Protein AF-A0A090TAX9-F1 (afdb_monomer_lite)

Foldseek 3Di:
DDDDQADPDPPHGDDCDDCNVPPNDDDPDDPVRVVVVVVVDDPDDPVRD

Secondary structure (DSSP, 8-state):
-----EEEETTEE----THHHHS----SS-HHHHHHHHHTS-SS-TT--

Sequence (49 aa):
MFYPPLLRSATVRKFMVGYEMLAESQRDLTAEQAADRLRALSDVHYKEQ

Structure (mmCIF, N/CA/C/O backbone):
data_AF-A0A090TAX9-F1
#
_entry.id   AF-A0A090TAX9-F1
#
loop_
_atom_site.group_PDB
_atom_site.id
_atom_site.type_symbol
_atom_site.label_atom_id
_atom_site.label_alt_id
_atom_site.label_comp_id
_atom_site.label_asym_id
_atom_site.label_entity_id
_atom_site.label_seq_id
_atom_site.pdbx_PDB_ins_code
_atom_site.Cartn_x
_atom_site.Cartn_y
_atom_site.Cartn_z
_atom_site.occupancy
_atom_site.B_iso_or_equiv
_atom_site.auth_seq_id
_atom_site.auth_comp_id
_atom_site.auth_asym_id
_atom_site.auth_atom_id
_atom_site.pdbx_PDB_model_num
ATOM 1 N N . MET A 1 1 ? 8.221 12.871 8.765 1.00 66.75 1 MET A N 1
ATOM 2 C CA . MET A 1 1 ? 7.443 12.619 7.532 1.00 66.75 1 MET A CA 1
ATOM 3 C C . MET A 1 1 ? 7.246 11.115 7.407 1.00 66.75 1 MET A C 1
ATOM 5 O O . MET A 1 1 ? 8.236 10.404 7.513 1.00 66.75 1 MET A O 1
ATOM 9 N N . PHE A 1 2 ? 6.008 10.628 7.296 1.00 88.38 2 PHE A N 1
ATOM 10 C CA . PHE A 1 2 ? 5.693 9.192 7.245 1.00 88.38 2 PHE A CA 1
ATOM 11 C C . PHE A 1 2 ? 5.169 8.818 5.855 1.00 88.38 2 PHE A C 1
ATOM 13 O O . PHE A 1 2 ? 4.275 9.487 5.346 1.00 88.38 2 PHE A O 1
ATOM 20 N N . TYR A 1 3 ? 5.723 7.757 5.262 1.00 90.25 3 TYR A N 1
ATOM 21 C CA . TYR A 1 3 ? 5.337 7.246 3.945 1.00 90.25 3 TYR A CA 1
ATOM 22 C C . TYR A 1 3 ? 4.922 5.774 4.072 1.00 90.25 3 TYR A C 1
ATOM 24 O O . TYR A 1 3 ? 5.794 4.898 4.109 1.00 90.25 3 TYR A O 1
ATOM 32 N N . PRO A 1 4 ? 3.614 5.482 4.207 1.00 94.75 4 PRO A N 1
ATOM 33 C CA . PRO A 1 4 ? 3.145 4.124 4.446 1.00 94.75 4 PRO A CA 1
ATOM 34 C C . PRO A 1 4 ? 3.413 3.236 3.222 1.00 94.75 4 PRO A C 1
ATOM 36 O O . PRO A 1 4 ? 3.049 3.611 2.108 1.00 94.75 4 PRO A O 1
ATOM 39 N N . PRO A 1 5 ? 4.017 2.046 3.397 1.00 94.75 5 PRO A N 1
ATOM 40 C CA . PRO A 1 5 ? 4.367 1.192 2.268 1.00 94.75 5 PRO A CA 1
ATOM 41 C C . PRO A 1 5 ? 3.252 0.218 1.858 1.00 94.75 5 PRO A C 1
ATOM 43 O O . PRO A 1 5 ? 3.379 -0.414 0.815 1.00 94.75 5 PRO A O 1
ATOM 46 N N . LEU A 1 6 ? 2.196 0.022 2.656 1.00 96.88 6 LEU A N 1
ATOM 47 C CA . LEU A 1 6 ? 1.138 -0.957 2.357 1.00 96.88 6 LEU A CA 1
ATOM 48 C C . LEU A 1 6 ? 0.289 -0.511 1.159 1.00 96.88 6 LEU A C 1
ATOM 50 O O . LEU A 1 6 ? -0.070 0.658 1.060 1.00 96.88 6 LEU A O 1
ATOM 54 N N . LEU A 1 7 ? -0.037 -1.447 0.260 1.00 95.12 7 LEU A N 1
ATOM 55 C CA . LEU A 1 7 ? -0.706 -1.128 -1.008 1.00 95.12 7 LEU A CA 1
ATOM 56 C C . LEU A 1 7 ? -2.004 -1.910 -1.228 1.00 95.12 7 LEU A C 1
A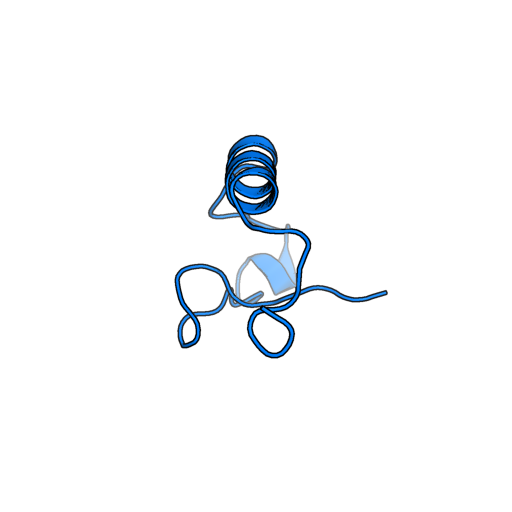TOM 58 O O . LEU A 1 7 ? -3.016 -1.321 -1.604 1.00 95.12 7 LEU A O 1
ATOM 62 N N . ARG A 1 8 ? -1.985 -3.236 -1.034 1.00 93.31 8 ARG A N 1
ATOM 63 C CA . ARG A 1 8 ? -3.139 -4.101 -1.360 1.00 93.31 8 ARG A CA 1
ATOM 64 C C . ARG A 1 8 ? -3.783 -4.757 -0.144 1.00 93.31 8 ARG A C 1
ATOM 66 O O . ARG A 1 8 ? -4.975 -5.035 -0.176 1.00 93.31 8 ARG A O 1
ATOM 73 N N . SER A 1 9 ? -3.014 -5.012 0.910 1.00 95.44 9 SER A N 1
ATOM 74 C CA . SER A 1 9 ? -3.493 -5.610 2.159 1.00 95.44 9 SER A CA 1
ATOM 75 C C . SER A 1 9 ? -2.495 -5.342 3.291 1.00 95.44 9 SER A C 1
ATOM 77 O O . SER A 1 9 ? -1.426 -4.774 3.057 1.00 95.44 9 SER A O 1
ATOM 79 N N . ALA A 1 10 ? -2.801 -5.815 4.503 1.00 95.88 10 ALA A N 1
ATOM 80 C CA . ALA A 1 10 ? -1.887 -5.768 5.64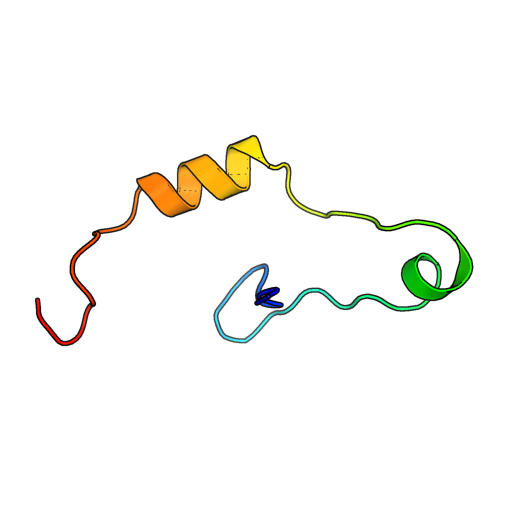7 1.00 95.88 10 ALA A CA 1
ATOM 81 C C . ALA A 1 10 ? -0.551 -6.507 5.413 1.00 95.88 10 ALA A C 1
ATOM 83 O O . ALA A 1 10 ? 0.419 -6.258 6.121 1.00 95.88 10 ALA A O 1
ATOM 84 N N . THR A 1 11 ? -0.488 -7.400 4.419 1.00 96.50 11 THR A N 1
ATOM 85 C CA . THR A 1 11 ? 0.696 -8.215 4.105 1.00 96.50 11 THR A CA 1
ATOM 86 C C . THR A 1 11 ? 1.352 -7.860 2.769 1.00 96.50 11 THR A C 1
ATOM 88 O O . THR A 1 11 ? 2.432 -8.365 2.474 1.00 96.50 11 THR A O 1
ATOM 91 N N . VAL A 1 12 ? 0.745 -6.983 1.957 1.00 95.56 12 VAL A N 1
ATOM 92 C CA . VAL A 1 12 ? 1.221 -6.664 0.601 1.00 95.56 12 VAL A CA 1
ATOM 93 C C . VAL A 1 12 ? 1.548 -5.176 0.471 1.00 95.56 12 VAL A C 1
ATOM 95 O O . VAL A 1 12 ? 0.662 -4.316 0.511 1.00 95.56 12 VAL A O 1
ATOM 98 N N . ARG A 1 13 ? 2.837 -4.885 0.257 1.00 95.75 13 ARG A N 1
ATOM 99 C CA . ARG A 1 13 ? 3.413 -3.533 0.183 1.00 95.75 13 ARG A CA 1
ATOM 100 C C . ARG A 1 13 ? 3.864 -3.134 -1.225 1.00 95.75 13 ARG A C 1
ATOM 102 O O . ARG A 1 13 ? 4.167 -3.994 -2.046 1.00 95.75 13 ARG A O 1
ATOM 109 N N . LYS A 1 14 ? 3.974 -1.827 -1.466 1.00 94.88 14 LYS A N 1
ATOM 110 C CA . LYS A 1 14 ? 4.735 -1.241 -2.572 1.00 94.88 14 LYS A CA 1
ATOM 111 C C . LYS A 1 14 ? 6.231 -1.440 -2.315 1.00 94.88 14 LYS A C 1
ATOM 113 O O . LYS A 1 14 ? 6.721 -1.223 -1.199 1.00 94.88 14 LYS A O 1
ATOM 118 N N . PHE A 1 15 ? 6.944 -1.832 -3.363 1.00 94.25 15 PHE A N 1
ATOM 119 C CA . PHE A 1 15 ? 8.400 -1.859 -3.408 1.00 94.25 15 PHE A CA 1
ATOM 120 C C . PHE A 1 15 ? 8.858 -0.727 -4.324 1.00 94.25 15 PHE A C 1
ATOM 122 O O . PHE A 1 15 ? 8.375 -0.626 -5.444 1.00 94.25 15 PHE A O 1
ATOM 129 N N . MET A 1 16 ? 9.743 0.132 -3.824 1.00 91.50 16 MET A N 1
ATOM 130 C CA . MET A 1 16 ? 10.384 1.195 -4.601 1.00 91.50 16 MET A CA 1
ATOM 131 C C . MET A 1 16 ? 11.770 0.690 -4.989 1.00 91.50 16 MET A C 1
ATOM 133 O O . MET A 1 16 ? 12.723 0.864 -4.232 1.00 91.50 16 MET A O 1
ATOM 137 N N . VAL A 1 17 ? 11.852 -0.052 -6.090 1.00 94.00 17 VAL A N 1
ATOM 138 C CA . VAL A 1 17 ? 13.062 -0.778 -6.504 1.00 94.00 17 VAL A CA 1
ATOM 139 C C . VAL A 1 17 ? 13.244 -0.699 -8.022 1.00 94.00 17 VAL A C 1
ATOM 141 O O . VAL A 1 17 ? 12.386 -0.189 -8.728 1.00 94.00 17 VAL A O 1
ATOM 144 N N . GLY A 1 18 ? 14.359 -1.198 -8.559 1.00 95.69 18 GLY A N 1
ATOM 145 C CA . GLY A 1 18 ? 14.545 -1.291 -10.013 1.00 95.69 18 GLY A CA 1
ATOM 146 C C . GLY A 1 18 ? 14.475 0.077 -10.701 1.00 95.69 18 GLY A C 1
ATOM 147 O O . GLY A 1 18 ? 15.274 0.959 -10.388 1.00 95.69 18 GLY A 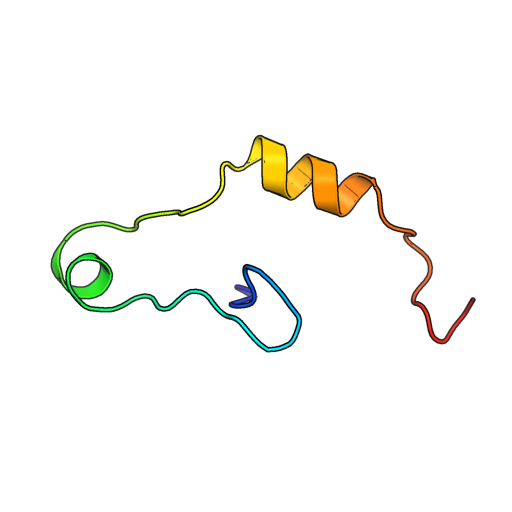O 1
ATOM 148 N N . TYR A 1 19 ? 13.520 0.260 -11.620 1.00 95.06 19 TYR A N 1
ATOM 149 C CA . TYR A 1 19 ? 13.337 1.526 -12.343 1.00 95.06 19 TYR A CA 1
ATOM 150 C C . TYR A 1 19 ? 13.112 2.705 -11.389 1.00 95.06 19 TYR A C 1
ATOM 152 O O . TYR A 1 19 ? 13.695 3.769 -11.580 1.00 95.06 19 TYR A O 1
ATOM 160 N N . GLU A 1 20 ? 12.357 2.501 -10.309 1.00 94.06 20 GLU A N 1
ATOM 161 C CA . GLU A 1 20 ? 12.046 3.565 -9.348 1.00 94.06 20 GLU A CA 1
ATOM 162 C C . GLU A 1 20 ? 13.262 4.004 -8.519 1.00 94.06 20 GLU A C 1
ATOM 164 O O . GLU A 1 20 ? 13.222 5.063 -7.897 1.00 94.06 20 GLU A O 1
ATOM 169 N N . MET A 1 21 ? 14.349 3.222 -8.516 1.00 92.62 21 MET A N 1
ATOM 170 C CA . MET A 1 21 ? 15.620 3.612 -7.891 1.00 92.62 21 MET A CA 1
ATOM 171 C C . MET A 1 21 ? 16.546 4.384 -8.830 1.00 92.62 21 MET A C 1
ATOM 173 O O . MET A 1 21 ? 17.443 5.071 -8.349 1.00 92.62 21 MET A O 1
ATOM 177 N N . LEU A 1 22 ? 16.377 4.236 -10.147 1.00 95.50 22 LEU A N 1
ATOM 178 C CA . LEU A 1 22 ? 17.328 4.739 -11.144 1.00 95.50 22 LEU A CA 1
ATOM 179 C C . LEU A 1 22 ? 16.748 5.824 -12.057 1.00 95.50 22 LEU A C 1
ATOM 181 O O . LEU A 1 22 ? 17.513 6.498 -12.740 1.00 95.50 22 LEU A O 1
ATOM 185 N N . ALA A 1 23 ? 15.426 5.988 -12.083 1.00 96.44 23 ALA A N 1
ATOM 186 C CA . ALA A 1 23 ? 14.752 6.906 -12.988 1.00 96.44 23 ALA A CA 1
ATOM 187 C C . ALA A 1 23 ? 13.658 7.720 -12.285 1.00 96.44 23 ALA A C 1
ATOM 189 O O . ALA A 1 23 ? 13.923 8.830 -11.830 1.00 96.44 23 ALA A O 1
ATOM 190 N N . GLU A 1 24 ? 12.432 7.199 -12.193 1.00 95.88 24 GLU A N 1
ATOM 191 C CA . GLU A 1 24 ? 11.276 7.970 -11.723 1.00 95.88 24 GLU A CA 1
ATOM 192 C C . GLU A 1 24 ? 10.353 7.145 -10.822 1.00 95.88 24 GLU A C 1
ATOM 194 O O . GLU A 1 24 ? 10.209 5.932 -10.981 1.00 95.88 24 GLU A O 1
ATOM 199 N N . SER A 1 25 ? 9.689 7.820 -9.882 1.00 93.69 25 SER A N 1
ATOM 200 C CA . SER A 1 25 ? 8.669 7.211 -9.034 1.00 93.69 25 SER A CA 1
ATOM 201 C C . SER A 1 25 ? 7.454 6.750 -9.840 1.00 93.69 25 SER A C 1
ATOM 203 O O . SER A 1 25 ? 6.856 7.533 -10.576 1.00 93.69 25 SER A O 1
ATOM 205 N N . GLN A 1 26 ? 7.009 5.518 -9.606 1.00 94.25 26 GLN A N 1
ATOM 206 C CA . GLN A 1 26 ? 5.833 4.942 -10.249 1.00 94.25 26 GLN A CA 1
ATOM 207 C C . GLN A 1 26 ? 4.783 4.530 -9.209 1.00 94.25 26 GLN A C 1
ATOM 209 O O . GLN A 1 26 ? 5.106 4.069 -8.110 1.00 94.25 26 GLN A O 1
ATOM 214 N N . ARG A 1 27 ? 3.498 4.668 -9.555 1.00 94.94 27 ARG A N 1
ATOM 215 C CA . ARG A 1 27 ? 2.363 4.362 -8.673 1.00 94.94 27 ARG A CA 1
ATOM 216 C C . ARG A 1 27 ? 1.386 3.399 -9.338 1.00 94.94 27 ARG A C 1
ATOM 218 O O . ARG A 1 27 ? 1.024 3.584 -10.492 1.00 94.94 27 ARG A O 1
ATOM 225 N N . ASP A 1 28 ? 0.914 2.430 -8.563 1.00 93.50 28 ASP A N 1
ATOM 226 C CA . ASP A 1 28 ? -0.101 1.453 -8.974 1.00 93.50 28 ASP A CA 1
ATOM 227 C C . ASP A 1 28 ? -1.546 1.934 -8.716 1.00 93.50 28 ASP A C 1
ATOM 229 O O . ASP A 1 28 ? -2.504 1.284 -9.129 1.00 93.50 28 ASP A O 1
ATOM 233 N N . LEU A 1 29 ? -1.712 3.045 -7.985 1.00 95.69 29 LEU A N 1
ATOM 234 C CA . LEU A 1 29 ? -2.997 3.603 -7.555 1.00 95.69 29 LEU A CA 1
ATOM 235 C C . LEU A 1 29 ? -2.991 5.131 -7.719 1.00 95.69 29 LEU A C 1
ATOM 237 O O . LEU A 1 29 ? -1.997 5.792 -7.395 1.00 95.69 29 LEU A O 1
ATOM 241 N N . THR A 1 30 ? -4.104 5.693 -8.193 1.00 97.56 30 THR A N 1
ATOM 242 C CA . THR A 1 30 ? -4.274 7.153 -8.305 1.00 97.56 30 THR A CA 1
ATOM 243 C C . THR A 1 30 ? -4.464 7.800 -6.930 1.00 97.56 30 THR A C 1
ATOM 245 O O . THR A 1 30 ? -4.792 7.128 -5.948 1.00 97.56 30 THR A O 1
ATOM 248 N N . ALA A 1 31 ? -4.234 9.112 -6.832 1.00 97.12 31 ALA A N 1
ATOM 249 C CA . ALA A 1 31 ? -4.378 9.810 -5.552 1.00 97.12 31 ALA A CA 1
ATOM 250 C C . ALA A 1 31 ? -5.854 9.888 -5.129 1.00 97.12 31 ALA A C 1
ATOM 252 O O . ALA A 1 31 ? -6.177 9.749 -3.952 1.00 97.12 31 ALA A O 1
ATOM 253 N N . GLU A 1 32 ? -6.741 10.031 -6.107 1.00 98.19 32 GLU A N 1
ATOM 254 C CA . GLU A 1 32 ? -8.189 10.112 -5.968 1.00 98.19 32 GLU A CA 1
ATOM 255 C C . GLU A 1 32 ? -8.730 8.807 -5.381 1.00 98.19 32 GLU A C 1
ATOM 257 O O . GLU A 1 32 ? -9.380 8.824 -4.338 1.00 98.19 32 GLU A O 1
ATOM 262 N N . GLN A 1 33 ? -8.341 7.663 -5.957 1.00 98.12 33 GLN A N 1
ATOM 263 C CA . GLN A 1 33 ? -8.734 6.350 -5.441 1.00 98.12 33 GLN A CA 1
ATOM 264 C C . GLN A 1 33 ? -8.194 6.087 -4.028 1.00 98.12 33 GLN A C 1
ATOM 266 O O . GLN A 1 33 ? -8.878 5.466 -3.215 1.00 98.12 33 GLN A O 1
ATOM 271 N N . ALA A 1 34 ? -6.965 6.520 -3.722 1.00 97.56 34 ALA A N 1
ATOM 272 C CA . ALA A 1 34 ? -6.410 6.391 -2.376 1.00 97.56 34 ALA A CA 1
ATOM 273 C C . ALA A 1 34 ? -7.213 7.220 -1.362 1.00 97.56 34 AL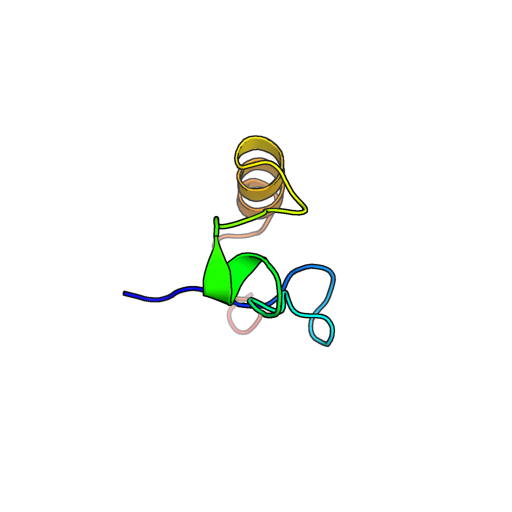A A C 1
ATOM 275 O O . ALA A 1 34 ? -7.568 6.722 -0.294 1.00 97.56 34 ALA A O 1
ATOM 276 N N . ALA A 1 35 ? -7.540 8.462 -1.717 1.00 97.94 35 ALA A N 1
ATOM 277 C CA . ALA A 1 35 ? -8.289 9.369 -0.863 1.00 97.94 35 ALA A CA 1
ATOM 278 C C . ALA A 1 35 ? -9.739 8.903 -0.648 1.00 97.94 35 ALA A C 1
ATOM 280 O O . ALA A 1 35 ? -10.230 8.963 0.478 1.00 97.94 35 ALA A O 1
ATOM 281 N N . ASP A 1 36 ? -10.401 8.387 -1.687 1.00 98.44 36 ASP A N 1
ATOM 282 C CA . ASP A 1 36 ? -11.745 7.809 -1.580 1.00 98.44 36 ASP A CA 1
ATOM 283 C C . ASP A 1 36 ? -11.778 6.633 -0.599 1.00 98.44 36 ASP A C 1
ATOM 285 O O . ASP A 1 36 ? -12.655 6.568 0.260 1.00 98.44 36 ASP A O 1
ATOM 289 N N . ARG A 1 37 ? -10.783 5.735 -0.666 1.00 96.75 37 ARG A N 1
ATOM 290 C CA . ARG A 1 37 ? -10.670 4.605 0.271 1.00 96.75 37 ARG A CA 1
ATOM 291 C C . ARG A 1 37 ? -10.467 5.059 1.711 1.00 96.75 37 ARG A C 1
ATOM 293 O O . ARG A 1 37 ? -11.054 4.459 2.602 1.00 96.75 37 ARG A O 1
ATOM 300 N N . LEU A 1 38 ? -9.649 6.087 1.942 1.00 97.25 38 LEU A N 1
ATOM 301 C CA . LEU A 1 38 ? -9.403 6.613 3.288 1.00 97.25 38 LEU A CA 1
ATOM 302 C C . LEU A 1 38 ? -10.653 7.270 3.879 1.00 97.25 38 LEU A C 1
ATOM 304 O O . LEU A 1 38 ? -10.984 7.003 5.0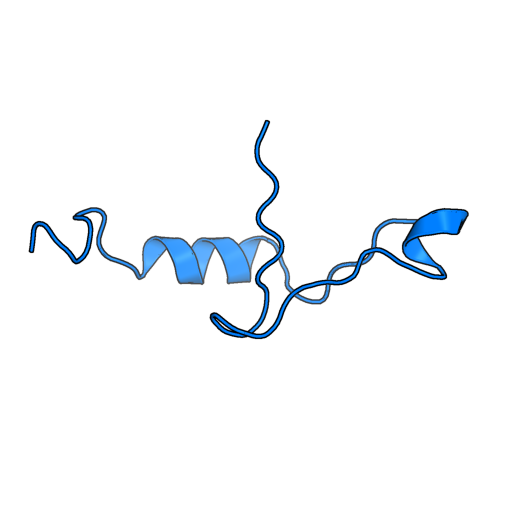27 1.00 97.25 38 LEU A O 1
ATOM 308 N N . ARG A 1 39 ? -11.379 8.067 3.086 1.00 98.00 39 ARG A N 1
ATOM 309 C CA . ARG A 1 39 ? -12.625 8.724 3.521 1.00 98.00 39 ARG A CA 1
ATOM 310 C C . ARG A 1 39 ? -13.763 7.753 3.830 1.00 98.00 39 ARG A C 1
ATOM 312 O O . ARG A 1 39 ? -14.676 8.115 4.559 1.00 98.00 39 ARG A O 1
ATOM 319 N N . ALA A 1 40 ? -13.740 6.553 3.256 1.00 97.88 40 ALA A N 1
ATOM 320 C CA . ALA A 1 40 ? -14.748 5.530 3.517 1.00 97.88 40 ALA A CA 1
ATOM 321 C C . ALA A 1 40 ? -14.572 4.827 4.880 1.00 97.88 40 ALA A C 1
ATOM 323 O O . ALA A 1 40 ? -15.437 4.042 5.270 1.00 97.88 40 ALA A O 1
ATOM 324 N N . LEU A 1 41 ? -13.458 5.057 5.586 1.00 97.06 41 LEU A N 1
ATOM 325 C CA . LEU A 1 41 ? -13.166 4.455 6.888 1.00 97.06 41 LEU A CA 1
ATOM 326 C C . LEU A 1 41 ? -13.634 5.353 8.045 1.00 97.06 41 LEU A C 1
ATOM 328 O O . LEU A 1 41 ? -13.835 6.550 7.884 1.00 97.06 41 LEU A O 1
ATOM 332 N N . SER A 1 42 ? -13.796 4.752 9.226 1.00 97.25 42 SER A N 1
ATOM 333 C CA . SER A 1 42 ? -14.101 5.466 10.473 1.00 97.25 42 SER A CA 1
ATOM 334 C C . SER A 1 42 ? -12.882 6.236 10.986 1.00 97.25 42 SER A C 1
ATOM 336 O O . SER A 1 42 ? -11.785 5.678 11.037 1.00 97.25 42 SER A O 1
ATOM 338 N N . ASP A 1 43 ? -13.105 7.459 11.473 1.00 96.62 43 ASP A N 1
ATOM 339 C CA . ASP A 1 43 ? -12.089 8.250 12.182 1.00 96.62 43 ASP A CA 1
ATOM 340 C C . ASP A 1 43 ? -11.811 7.724 13.607 1.00 96.62 43 ASP A C 1
ATOM 342 O O . ASP A 1 43 ? -10.767 8.020 14.187 1.00 96.62 43 ASP A O 1
ATOM 346 N N . VAL A 1 44 ? -12.715 6.914 14.180 1.00 97.31 44 VAL A N 1
ATOM 347 C CA . VAL A 1 44 ? -12.501 6.226 15.467 1.00 97.31 44 VAL A CA 1
ATOM 348 C C . VAL A 1 44 ? -11.623 4.998 15.250 1.00 97.31 44 VAL A C 1
ATOM 350 O O . VAL A 1 44 ? -11.949 4.132 14.430 1.00 97.31 44 VAL A O 1
ATOM 353 N N . HIS A 1 45 ? -10.523 4.909 16.002 1.00 96.56 45 HIS A N 1
ATOM 354 C CA . HIS A 1 45 ? -9.604 3.778 15.943 1.00 96.56 45 HIS A CA 1
ATOM 355 C C . HIS A 1 45 ? -10.310 2.482 16.366 1.00 96.56 45 HIS A C 1
ATOM 357 O O . HIS A 1 45 ? -11.009 2.446 17.370 1.00 96.56 45 HIS A O 1
ATOM 363 N N . TYR A 1 46 ? -10.076 1.380 15.652 1.00 95.81 46 TYR A N 1
ATOM 364 C CA . TYR A 1 46 ? -10.812 0.117 15.843 1.00 95.81 46 TYR A CA 1
ATOM 365 C C . TYR A 1 46 ? -10.704 -0.513 17.248 1.00 95.81 46 TYR A C 1
ATOM 367 O O . TYR A 1 46 ? -11.478 -1.403 17.573 1.00 95.81 46 TYR A O 1
ATOM 375 N N . LYS A 1 47 ? -9.728 -0.104 18.072 1.00 97.00 47 LYS A N 1
ATOM 376 C CA . LYS A 1 47 ? -9.605 -0.539 19.482 1.00 97.00 47 LYS A CA 1
ATOM 377 C C . LYS A 1 47 ? -10.424 0.305 20.467 1.00 97.00 47 LYS A C 1
ATOM 379 O O . LYS A 1 47 ? -10.505 -0.063 21.631 1.00 97.00 47 LYS A O 1
ATOM 384 N N . GLU A 1 48 ? -10.936 1.442 20.013 1.00 95.25 48 GLU A N 1
ATOM 385 C CA . GLU A 1 48 ? -11.698 2.426 20.793 1.00 95.25 48 GLU A CA 1
ATOM 386 C C . GLU A 1 48 ? -13.170 2.495 20.349 1.00 95.25 48 GLU A C 1
ATOM 388 O O . GLU A 1 48 ? -13.927 3.306 20.878 1.00 95.25 48 GLU A O 1
ATOM 393 N N . GLN A 1 49 ? -13.555 1.669 19.368 1.00 75.31 49 GLN A N 1
ATOM 394 C CA . GLN A 1 49 ? -14.945 1.460 18.958 1.00 75.31 49 GLN A CA 1
ATOM 395 C C . GLN A 1 49 ? -15.715 0.604 19.964 1.00 75.31 49 GLN A C 1
ATOM 397 O O . GLN A 1 49 ? -15.102 -0.316 20.555 1.00 75.31 49 GLN A O 1
#

Organism: NCBI:txid990268

pLDDT: mean 94.58, std 5.33, range [66.75, 98.44]

Radius of gyration: 13.92 Å; chains: 1; bounding box: 32×21×34 Å

InterPro domains:
  IPR001937 Galactose-1-phosphate uridyl transferase, class I [PTHR11943] (2-48)
  IPR005850 Galactose-1-phosphate uridyl transferase, C-terminal [PF02744]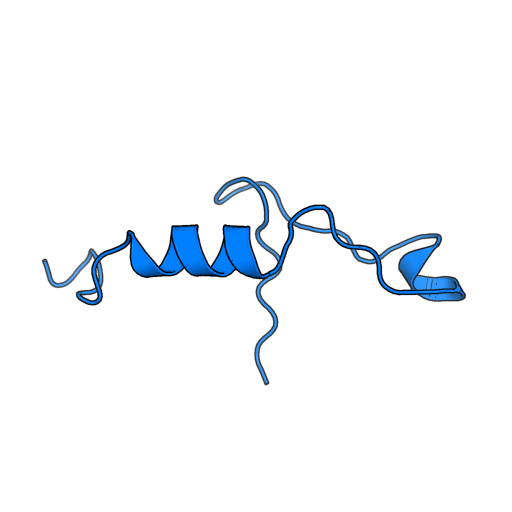 (2-48)
  IPR036265 HIT-like superfamily [G3DSA:3.30.428.10] (1-49)
  IPR036265 HIT-like superfamily [SSF54197] (2-48)